Protein AF-A0A4Q3C486-F1 (afdb_monomer_lite)

Secondary structure (DSSP, 8-state):
-PPEEEEEEEEEEPTTS-EEEEEEEEE---S---TT-------PPPTT----

Radius of gyration: 14.04 Å; chains: 1; bounding box: 34×25×32 Å

pLDDT: mean 94.83, std 5.65, range [62.72, 98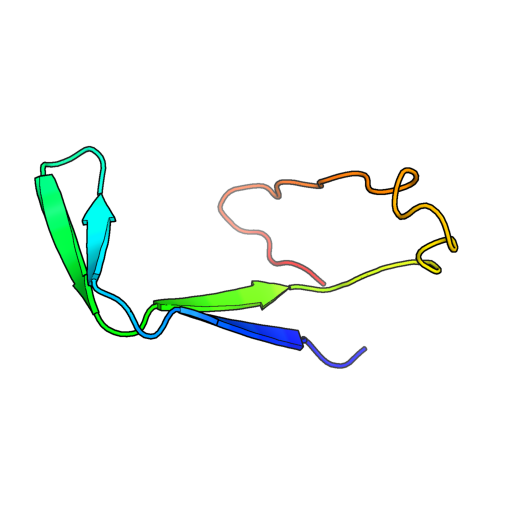.44]

Structure (mmCIF, N/CA/C/O backbone):
data_AF-A0A4Q3C486-F1
#
_entry.id   AF-A0A4Q3C486-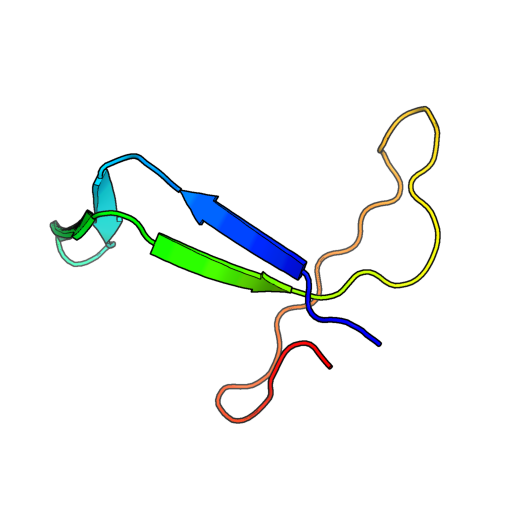F1
#
loop_
_atom_site.group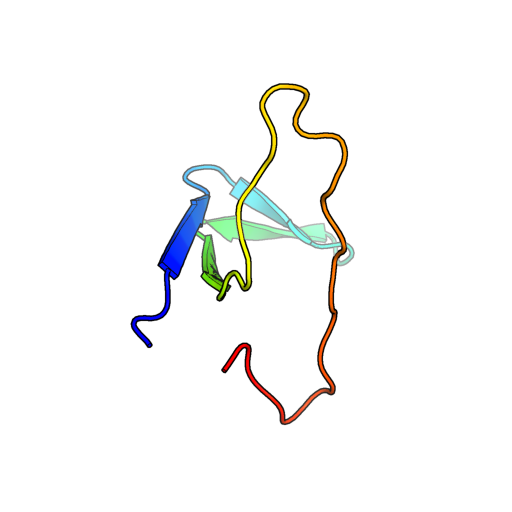_PDB
_atom_site.id
_atom_site.type_symbol
_atom_site.label_atom_id
_atom_site.label_alt_id
_atom_site.label_comp_id
_atom_site.label_asym_id
_atom_site.label_entity_id
_atom_site.label_seq_id
_atom_site.pdbx_PDB_ins_code
_atom_site.Cartn_x
_atom_site.Cartn_y
_atom_site.Cartn_z
_atom_site.occupancy
_atom_site.B_iso_or_equiv
_atom_site.auth_seq_id
_atom_site.auth_comp_id
_atom_site.auth_asym_id
_atom_site.auth_atom_id
_atom_site.pdbx_PDB_model_num
ATOM 1 N N . MET A 1 1 ? 16.330 2.352 1.274 1.00 62.72 1 MET A N 1
ATOM 2 C CA . MET A 1 1 ? 15.545 3.308 0.461 1.00 62.72 1 MET A CA 1
ATOM 3 C C . MET A 1 1 ? 14.711 4.146 1.418 1.00 62.72 1 MET A C 1
ATOM 5 O O . MET A 1 1 ? 14.524 3.696 2.539 1.00 62.72 1 MET A O 1
ATOM 9 N N . SER A 1 2 ? 14.295 5.362 1.055 1.00 77.19 2 SER A N 1
ATOM 10 C CA . SER A 1 2 ? 13.425 6.156 1.936 1.00 77.19 2 SER A CA 1
ATOM 11 C C . SER A 1 2 ? 11.976 5.784 1.667 1.00 77.19 2 SER A C 1
ATOM 13 O O . SER A 1 2 ? 11.526 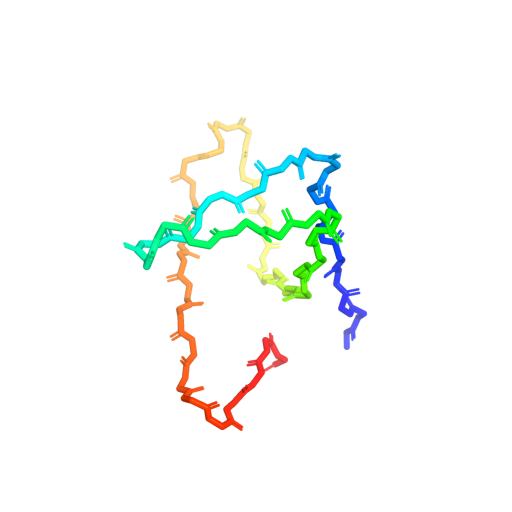5.941 0.533 1.00 77.19 2 SER A O 1
ATOM 15 N N . THR A 1 3 ? 11.263 5.348 2.702 1.00 88.44 3 THR A N 1
ATOM 16 C CA . THR A 1 3 ? 9.808 5.191 2.670 1.00 88.44 3 THR A CA 1
ATOM 17 C C . THR A 1 3 ? 9.161 6.504 2.233 1.00 88.44 3 THR A C 1
ATOM 19 O O . THR A 1 3 ? 9.546 7.581 2.698 1.00 88.44 3 THR A O 1
ATOM 22 N N . GLN A 1 4 ? 8.201 6.418 1.316 1.00 94.94 4 GLN A N 1
ATOM 23 C CA . GLN A 1 4 ? 7.346 7.533 0.924 1.00 94.94 4 GLN A CA 1
ATOM 24 C C . GLN A 1 4 ? 6.047 7.468 1.722 1.00 94.94 4 GLN A C 1
ATOM 26 O O . GLN A 1 4 ? 5.570 6.382 2.044 1.00 94.94 4 GLN A O 1
ATOM 31 N N . THR A 1 5 ? 5.453 8.623 2.007 1.00 96.19 5 THR A N 1
ATOM 32 C CA . THR A 1 5 ? 4.192 8.700 2.752 1.00 96.19 5 THR A CA 1
ATOM 33 C C . THR A 1 5 ? 3.122 9.346 1.891 1.00 96.19 5 THR A C 1
ATOM 35 O O . THR A 1 5 ? 3.332 10.407 1.304 1.00 96.19 5 THR A O 1
ATOM 38 N N . PHE A 1 6 ? 1.964 8.700 1.811 1.00 95.88 6 PHE A N 1
ATOM 39 C CA . PHE A 1 6 ? 0.739 9.293 1.297 1.00 95.88 6 PHE A CA 1
ATOM 40 C C . PHE A 1 6 ? -0.146 9.710 2.473 1.00 95.88 6 PHE A C 1
ATOM 42 O O . PHE A 1 6 ? -0.459 8.877 3.322 1.00 95.88 6 PHE A O 1
ATOM 49 N N . THR A 1 7 ? -0.573 10.973 2.499 1.00 96.44 7 THR A N 1
ATOM 50 C CA . THR A 1 7 ? -1.471 11.511 3.531 1.00 96.44 7 THR A 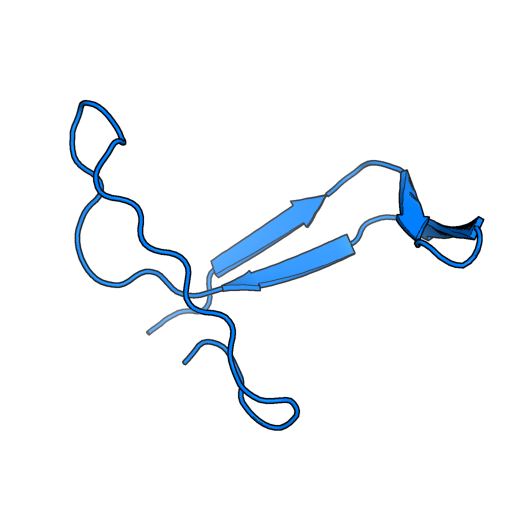CA 1
ATOM 51 C C . THR A 1 7 ? -2.836 11.808 2.921 1.00 96.44 7 THR A C 1
ATOM 53 O O . THR A 1 7 ? -2.963 12.642 2.021 1.00 96.44 7 THR A O 1
ATOM 56 N N . TYR A 1 8 ? -3.875 11.156 3.436 1.00 96.31 8 TYR A N 1
ATOM 57 C CA . TYR A 1 8 ? -5.262 11.429 3.081 1.00 96.31 8 TYR A CA 1
ATOM 58 C C . TYR A 1 8 ? -5.870 12.414 4.081 1.00 96.31 8 TYR A C 1
ATOM 60 O O . TYR A 1 8 ? -6.119 12.076 5.237 1.00 96.31 8 TYR A O 1
ATOM 68 N N . THR A 1 9 ? -6.125 13.643 3.633 1.00 94.31 9 THR A N 1
ATOM 69 C CA . THR A 1 9 ? -6.601 14.748 4.487 1.00 94.31 9 THR A CA 1
ATOM 70 C C . THR A 1 9 ? -8.099 14.699 4.797 1.00 94.31 9 THR A C 1
ATOM 72 O O . THR A 1 9 ? -8.579 15.477 5.619 1.00 94.31 9 THR A O 1
ATOM 75 N N . GLY A 1 10 ? -8.847 13.809 4.145 1.00 93.81 10 GLY A N 1
ATOM 76 C CA . GLY A 1 10 ? -10.281 13.652 4.350 1.00 93.81 10 GLY A CA 1
ATOM 77 C C . GLY A 1 10 ? -10.641 12.666 5.460 1.00 93.81 10 GLY A C 1
ATOM 78 O O . GLY A 1 10 ? -9.796 12.022 6.084 1.00 93.81 10 GLY A O 1
ATOM 79 N N . THR A 1 11 ? -11.948 12.501 5.651 1.00 96.44 11 THR A N 1
ATOM 80 C CA . THR A 1 11 ? -12.499 11.411 6.456 1.00 96.44 11 THR A CA 1
ATOM 81 C C . THR A 1 11 ? -12.551 10.135 5.627 1.00 96.44 11 THR A C 1
ATOM 83 O O . THR A 1 11 ? -13.126 10.129 4.539 1.00 96.44 11 THR A O 1
ATOM 86 N N . PHE A 1 12 ? -11.947 9.063 6.128 1.00 96.75 12 PHE A N 1
ATOM 87 C CA . PHE A 1 12 ? -11.972 7.748 5.498 1.00 96.75 12 PHE A CA 1
ATOM 88 C C . PHE A 1 12 ? -12.962 6.850 6.235 1.00 96.75 12 PHE A C 1
ATOM 90 O O . PHE A 1 12 ? -12.844 6.650 7.447 1.00 96.75 12 PHE A O 1
ATOM 97 N N . GLU A 1 13 ? -13.952 6.338 5.513 1.00 97.44 13 GLU A N 1
ATOM 98 C CA . GLU A 1 13 ? -14.952 5.422 6.049 1.00 97.44 13 GLU A CA 1
ATOM 99 C C . GLU A 1 13 ? -14.488 3.978 5.860 1.00 97.44 13 GLU A C 1
ATOM 101 O O . GLU A 1 13 ? -14.162 3.550 4.756 1.00 97.44 13 GLU A O 1
ATOM 106 N N . LEU A 1 14 ? -14.418 3.243 6.965 1.00 97.19 14 LEU A N 1
ATOM 107 C CA . LEU A 1 14 ? -14.077 1.828 6.991 1.00 97.19 14 LEU A CA 1
ATOM 108 C C . LEU A 1 14 ? -15.307 0.992 6.638 1.00 97.19 14 LEU A C 1
ATOM 110 O O . LEU A 1 14 ? -16.432 1.387 6.930 1.00 97.19 14 LEU A O 1
ATOM 114 N N . GLU A 1 15 ? -15.094 -0.232 6.153 1.00 97.50 15 GLU A N 1
ATOM 115 C CA . GLU A 1 15 ? -16.180 -1.188 5.867 1.00 97.50 15 GLU A CA 1
ATOM 116 C C . GLU A 1 15 ? -17.058 -1.493 7.096 1.00 97.50 15 GLU A C 1
ATOM 118 O O . GLU A 1 15 ? -18.231 -1.828 6.969 1.00 97.50 15 GLU A O 1
ATOM 123 N N . SER A 1 16 ? -16.516 -1.320 8.306 1.00 97.94 16 SER A N 1
ATOM 124 C CA . SER A 1 16 ? -17.266 -1.430 9.567 1.00 97.94 16 SER A CA 1
ATOM 125 C C . SER A 1 16 ? -18.196 -0.240 9.869 1.00 97.94 16 SER A C 1
ATOM 127 O O . SER A 1 16 ? -18.840 -0.229 10.916 1.00 97.94 16 SER A O 1
ATOM 129 N N . GLY A 1 17 ? -18.228 0.795 9.022 1.00 97.75 17 GLY A N 1
ATOM 130 C CA . GLY A 1 17 ? -18.953 2.056 9.236 1.00 97.75 17 GLY A CA 1
ATOM 131 C C . GLY A 1 17 ? -18.239 3.056 10.158 1.00 97.75 17 GLY A C 1
ATOM 132 O O . GLY A 1 17 ? -18.722 4.166 10.392 1.00 97.75 17 GLY A O 1
ATOM 133 N N . ARG A 1 18 ? -17.074 2.691 10.707 1.00 97.94 18 ARG A N 1
ATOM 134 C CA . ARG A 1 18 ? -16.223 3.599 11.492 1.00 97.94 18 ARG A CA 1
ATOM 135 C C . ARG A 1 18 ? -15.486 4.588 10.590 1.00 97.94 18 ARG A C 1
ATOM 137 O O . ARG A 1 18 ? -15.251 4.315 9.421 1.00 97.94 18 ARG A O 1
ATOM 144 N N . LYS A 1 19 ? -15.071 5.724 11.156 1.00 97.81 19 LYS A N 1
ATOM 145 C CA . LYS A 1 19 ? -14.406 6.810 10.422 1.00 97.81 19 LYS A CA 1
ATOM 146 C C . LYS A 1 19 ? -13.035 7.128 11.010 1.00 97.81 19 LYS A C 1
ATOM 148 O O . LYS A 1 19 ? -12.902 7.232 12.228 1.00 97.81 19 LYS A O 1
ATOM 153 N N . LEU A 1 20 ? -12.045 7.306 10.141 1.00 97.12 20 LEU A N 1
ATOM 154 C CA . LEU A 1 20 ? -10.692 7.751 10.475 1.00 97.12 20 LEU A CA 1
ATOM 155 C C . LEU A 1 20 ? -10.429 9.124 9.844 1.00 97.12 20 LEU A C 1
ATOM 157 O O . LEU A 1 20 ? -10.915 9.405 8.750 1.00 97.12 20 LEU A O 1
ATOM 161 N N . GLN A 1 21 ? -9.671 9.976 10.532 1.00 95.31 21 GLN A N 1
ATOM 162 C CA . GLN A 1 21 ? -9.239 11.283 10.026 1.00 95.31 21 GLN A CA 1
ATOM 163 C C . GLN A 1 21 ? -7.733 11.258 9.795 1.00 95.31 21 GLN A C 1
ATOM 165 O O . GLN A 1 21 ? -7.011 10.756 10.654 1.00 95.31 21 GLN A O 1
ATOM 170 N N . GLY A 1 22 ? -7.271 11.829 8.682 1.00 92.00 22 GLY A N 1
ATOM 171 C CA . GLY A 1 22 ? -5.839 12.049 8.465 1.00 92.00 22 GLY A CA 1
ATOM 172 C C . GLY A 1 22 ? -5.028 10.756 8.365 1.00 92.00 22 GLY A C 1
ATOM 173 O O . GLY A 1 22 ? -4.015 10.628 9.043 1.00 92.00 22 GLY A O 1
ATOM 174 N N . ILE A 1 23 ? -5.487 9.774 7.578 1.00 96.56 23 ILE A N 1
ATOM 175 C CA . ILE A 1 23 ? -4.748 8.513 7.405 1.00 96.56 23 ILE A CA 1
ATOM 176 C C . ILE A 1 23 ? -3.422 8.787 6.694 1.00 96.56 23 ILE A C 1
ATOM 178 O O . ILE A 1 23 ? -3.394 9.464 5.665 1.00 96.56 23 ILE A O 1
ATOM 182 N N . GLU A 1 24 ? -2.353 8.178 7.198 1.00 96.62 24 GLU A N 1
ATOM 183 C CA . GLU A 1 24 ? -1.049 8.134 6.545 1.00 96.62 24 GLU A CA 1
ATOM 184 C C . GLU A 1 24 ? -0.693 6.697 6.155 1.00 96.62 24 GLU A C 1
ATOM 186 O O . GLU A 1 24 ? -0.861 5.767 6.944 1.00 96.62 24 GLU A O 1
ATOM 191 N N . VAL A 1 25 ? -0.204 6.516 4.927 1.00 95.38 25 VAL A N 1
ATOM 192 C CA . VAL A 1 25 ? 0.213 5.217 4.389 1.00 95.38 25 VAL A CA 1
ATOM 193 C C . VAL A 1 25 ? 1.657 5.310 3.915 1.00 95.38 25 VAL A C 1
ATOM 195 O O . VAL A 1 25 ? 1.968 6.087 3.011 1.00 95.38 25 VAL A O 1
ATOM 198 N N . GLY A 1 26 ? 2.532 4.504 4.518 1.00 95.88 26 GLY A N 1
ATOM 199 C CA . GLY A 1 26 ? 3.909 4.318 4.065 1.00 95.88 26 GLY A CA 1
ATOM 200 C C . GLY A 1 26 ? 3.976 3.343 2.889 1.00 95.88 26 GLY A C 1
ATOM 201 O O . GLY A 1 26 ? 3.364 2.278 2.938 1.00 95.88 26 GLY A O 1
ATOM 202 N N . TYR A 1 27 ? 4.712 3.691 1.836 1.00 95.81 27 TYR A N 1
ATOM 203 C CA . TYR A 1 27 ? 4.897 2.853 0.652 1.00 95.81 27 TYR A CA 1
ATOM 204 C C . TYR A 1 27 ? 6.293 3.025 0.044 1.00 95.81 27 TYR A C 1
ATOM 206 O O . TYR A 1 27 ? 6.971 4.030 0.263 1.00 95.81 27 TYR A O 1
ATOM 214 N N . ASN A 1 28 ? 6.698 2.051 -0.770 1.00 95.81 28 ASN A N 1
ATOM 215 C CA . ASN A 1 28 ? 7.889 2.127 -1.610 1.00 95.81 28 ASN A CA 1
ATOM 216 C C . ASN A 1 28 ? 7.522 1.889 -3.074 1.00 95.81 28 ASN A C 1
ATOM 218 O O . ASN A 1 28 ? 6.508 1.272 -3.398 1.00 95.81 28 ASN A O 1
ATOM 222 N N . THR A 1 29 ? 8.369 2.388 -3.969 1.00 95.25 29 THR A N 1
ATOM 223 C CA . THR A 1 29 ? 8.228 2.206 -5.414 1.00 95.25 29 THR A CA 1
ATOM 224 C C . THR A 1 29 ? 9.529 1.675 -5.984 1.00 95.25 29 THR A C 1
ATOM 226 O O . THR A 1 29 ? 10.595 2.213 -5.684 1.00 95.25 29 THR A O 1
ATOM 229 N N . TYR A 1 30 ? 9.433 0.679 -6.859 1.00 94.69 30 TYR A N 1
ATOM 230 C CA . TYR A 1 30 ? 10.578 0.081 -7.536 1.00 94.69 30 TYR A CA 1
ATOM 231 C C . TYR A 1 30 ? 10.400 0.254 -9.047 1.00 94.69 30 TYR A C 1
ATOM 233 O O . TYR A 1 30 ? 9.350 -0.072 -9.598 1.00 94.69 30 TYR A O 1
ATOM 241 N N . GLY A 1 31 ? 11.424 0.787 -9.715 1.00 95.12 31 GLY A N 1
ATOM 242 C CA . GLY A 1 31 ? 11.372 1.129 -11.139 1.00 95.12 31 GLY A CA 1
ATOM 243 C C . GLY A 1 31 ? 10.919 2.567 -11.412 1.00 95.12 31 GLY A C 1
ATOM 244 O O . GLY A 1 31 ? 11.035 3.448 -10.561 1.00 95.12 31 GLY A O 1
ATOM 245 N N . THR A 1 32 ? 10.452 2.830 -12.635 1.00 97.12 32 THR A N 1
ATOM 246 C CA . THR A 1 32 ? 10.083 4.178 -13.101 1.00 97.12 32 THR A CA 1
ATOM 247 C C . THR A 1 32 ? 8.728 4.155 -13.800 1.00 97.12 32 THR A C 1
ATOM 249 O O . THR A 1 32 ? 8.480 3.329 -14.681 1.00 97.12 32 THR A O 1
ATOM 252 N N . LEU A 1 33 ? 7.851 5.082 -13.414 1.00 97.81 33 LEU A N 1
ATOM 253 C CA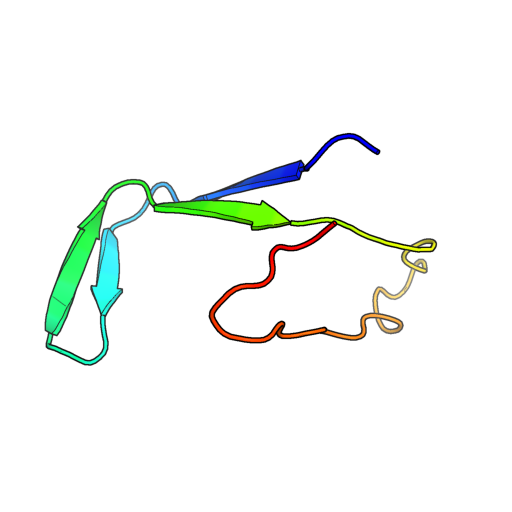 . LEU A 1 33 ? 6.548 5.272 -14.044 1.00 97.81 33 LEU A CA 1
ATOM 254 C C . LEU A 1 33 ? 6.733 5.804 -15.471 1.00 97.81 33 LEU A C 1
ATOM 256 O O . LEU A 1 33 ? 7.460 6.777 -15.685 1.00 97.81 33 LEU A O 1
ATOM 260 N N . ASN A 1 34 ? 6.084 5.179 -16.451 1.00 98.00 34 ASN A N 1
ATOM 261 C CA . ASN A 1 34 ? 6.146 5.654 -17.829 1.00 98.00 34 ASN A CA 1
ATOM 262 C C . ASN A 1 34 ? 5.236 6.882 -18.045 1.00 98.00 34 ASN A C 1
ATOM 264 O O . ASN A 1 34 ? 4.441 7.264 -17.185 1.00 98.00 34 ASN A O 1
ATOM 268 N N . LYS A 1 35 ? 5.345 7.520 -19.217 1.00 98.31 35 LYS A N 1
ATOM 269 C CA . LYS A 1 35 ? 4.577 8.737 -19.541 1.00 98.31 35 LYS A CA 1
ATOM 270 C C . LYS A 1 35 ? 3.059 8.520 -19.520 1.00 98.31 35 LYS A C 1
ATOM 272 O O . LYS A 1 35 ? 2.335 9.421 -19.107 1.00 98.31 35 LYS A O 1
ATOM 277 N N . ASN A 1 36 ? 2.602 7.344 -19.945 1.00 98.44 36 ASN A N 1
ATOM 278 C CA . ASN A 1 36 ? 1.182 6.992 -20.019 1.00 98.44 36 ASN A CA 1
ATOM 279 C C . ASN A 1 36 ? 0.606 6.570 -18.659 1.00 98.44 36 ASN A C 1
ATOM 281 O O . ASN A 1 36 ? -0.609 6.537 -18.496 1.00 98.44 36 ASN A O 1
ATOM 285 N N . ARG A 1 37 ? 1.476 6.285 -17.683 1.00 97.50 37 ARG A N 1
ATOM 286 C CA . ARG A 1 37 ? 1.158 5.782 -16.342 1.00 97.50 37 ARG A CA 1
ATOM 287 C C . ARG A 1 37 ? 0.405 4.447 -16.339 1.00 97.50 37 ARG A C 1
ATOM 289 O O . ARG A 1 37 ? -0.375 4.187 -15.430 1.00 97.50 37 ARG A O 1
ATOM 296 N N . ASP A 1 38 ? 0.654 3.599 -17.332 1.00 98.19 38 ASP A N 1
ATOM 297 C CA . ASP A 1 38 ? -0.024 2.306 -17.514 1.00 98.19 38 ASP A CA 1
ATOM 298 C C . ASP A 1 38 ? 0.833 1.096 -17.085 1.00 98.19 38 ASP A C 1
ATOM 300 O O . ASP A 1 38 ? 0.409 -0.047 -17.231 1.00 98.19 38 ASP A O 1
ATOM 304 N N . ASN A 1 39 ? 2.016 1.330 -16.502 1.00 98.06 39 ASN A N 1
ATOM 305 C CA . ASN A 1 39 ? 2.948 0.287 -16.056 1.00 98.06 39 ASN A CA 1
ATOM 306 C C . ASN A 1 39 ? 2.975 0.072 -14.530 1.00 98.06 39 ASN A C 1
ATOM 308 O O . ASN A 1 39 ? 4.008 -0.309 -13.978 1.00 98.06 39 ASN A O 1
ATOM 312 N N . VAL A 1 40 ? 1.866 0.342 -13.837 1.00 97.94 40 VAL A N 1
ATOM 313 C CA . VAL A 1 40 ? 1.774 0.185 -12.377 1.00 97.94 40 VAL A CA 1
ATOM 314 C C . VAL A 1 40 ? 1.355 -1.237 -12.021 1.00 97.94 40 VAL A C 1
ATOM 316 O O . VAL A 1 40 ? 0.319 -1.720 -12.471 1.00 97.94 40 VAL A O 1
ATOM 319 N N . VAL A 1 41 ? 2.134 -1.880 -11.151 1.00 97.56 41 VAL A N 1
ATOM 320 C CA . VAL A 1 41 ? 1.779 -3.150 -10.509 1.00 97.56 41 VAL A CA 1
ATOM 321 C C . VAL A 1 41 ? 1.699 -2.921 -9.006 1.00 97.56 41 VAL A C 1
ATOM 323 O O . VAL A 1 41 ? 2.634 -2.392 -8.409 1.00 97.56 41 VAL A O 1
ATOM 326 N N . TRP A 1 42 ? 0.586 -3.328 -8.398 1.00 96.62 42 TRP A N 1
ATOM 327 C CA . TRP A 1 42 ? 0.385 -3.243 -6.955 1.00 96.62 42 TRP A CA 1
ATOM 328 C C . TRP A 1 42 ? 0.847 -4.517 -6.262 1.00 96.62 42 TRP A C 1
ATOM 330 O O . TRP A 1 42 ? 0.505 -5.622 -6.682 1.00 96.62 42 TRP A O 1
ATOM 340 N N . VAL A 1 43 ? 1.590 -4.349 -5.172 1.00 95.69 43 VAL A N 1
ATOM 341 C CA . VAL A 1 43 ? 2.021 -5.446 -4.308 1.00 95.69 43 VAL A CA 1
ATOM 342 C C . VAL A 1 43 ? 1.407 -5.236 -2.932 1.00 95.69 43 VAL A C 1
ATOM 344 O O . VAL A 1 43 ? 1.713 -4.262 -2.251 1.00 95.69 43 VAL A O 1
ATOM 347 N N . CYS A 1 44 ? 0.541 -6.161 -2.527 1.00 95.31 44 CYS A N 1
ATOM 348 C CA . CYS A 1 44 ? 0.033 -6.239 -1.161 1.00 95.31 44 CYS A CA 1
ATOM 349 C C . CYS A 1 44 ? 0.895 -7.234 -0.383 1.00 95.31 44 CYS A C 1
ATOM 351 O O . CYS A 1 44 ? 1.084 -8.370 -0.824 1.00 95.31 44 CYS A O 1
ATOM 353 N N . HIS A 1 45 ? 1.427 -6.811 0.759 1.00 93.75 45 HIS A N 1
ATOM 354 C CA . HIS A 1 45 ? 2.305 -7.643 1.574 1.00 93.75 45 HIS A CA 1
ATOM 355 C C . HIS A 1 45 ? 1.525 -8.487 2.595 1.00 93.75 45 HIS A C 1
ATOM 357 O O . HIS A 1 45 ? 0.343 -8.264 2.861 1.00 93.75 45 HIS A O 1
ATOM 363 N N . ALA A 1 46 ? 2.202 -9.476 3.181 1.00 96.19 46 ALA A N 1
ATOM 364 C CA . ALA A 1 46 ? 1.654 -10.294 4.260 1.00 96.19 46 ALA A CA 1
ATOM 365 C C . ALA A 1 46 ? 1.452 -9.482 5.556 1.00 96.19 46 ALA A C 1
ATOM 367 O O . ALA A 1 46 ? 2.057 -8.428 5.737 1.00 96.19 46 ALA A O 1
ATOM 368 N N . LEU A 1 47 ? 0.652 -10.007 6.491 1.00 95.94 47 LEU A N 1
ATOM 369 C CA . LEU A 1 47 ? 0.230 -9.301 7.712 1.00 95.94 47 LEU A CA 1
ATOM 370 C C . LEU A 1 47 ? 1.384 -8.739 8.564 1.00 95.94 47 LEU A C 1
ATOM 372 O O . LEU A 1 47 ? 1.244 -7.671 9.147 1.00 95.94 47 LEU A O 1
ATOM 376 N N . THR A 1 48 ? 2.506 -9.455 8.655 1.00 96.19 48 THR A N 1
ATOM 377 C CA . THR A 1 48 ? 3.660 -9.067 9.489 1.00 96.19 48 THR A CA 1
ATOM 378 C C . THR A 1 48 ? 4.803 -8.437 8.690 1.00 96.19 48 THR A C 1
ATOM 380 O O . THR A 1 48 ? 5.881 -8.227 9.239 1.00 96.19 48 THR A O 1
ATOM 383 N N . ALA A 1 49 ? 4.603 -8.207 7.393 1.00 93.31 49 ALA A N 1
ATOM 384 C CA . ALA A 1 49 ? 5.574 -7.555 6.522 1.00 93.31 49 ALA A CA 1
ATOM 385 C C . ALA A 1 49 ? 5.341 -6.034 6.478 1.00 93.31 49 ALA A C 1
ATOM 387 O O . ALA A 1 49 ? 4.380 -5.520 7.052 1.00 93.31 49 ALA A O 1
ATOM 388 N N . ASN A 1 50 ? 6.230 -5.324 5.789 1.00 92.06 50 ASN A N 1
ATOM 389 C CA . ASN A 1 50 ? 6.105 -3.907 5.468 1.00 92.06 50 ASN A CA 1
ATOM 390 C C . ASN A 1 50 ? 6.383 -3.694 3.965 1.00 92.06 50 ASN A C 1
ATOM 392 O O . ASN A 1 50 ? 6.454 -4.656 3.199 1.00 92.06 50 ASN A O 1
ATOM 396 N N . ALA A 1 51 ? 6.491 -2.437 3.538 1.00 91.12 51 ALA A N 1
ATOM 397 C CA . ALA A 1 51 ? 6.700 -2.082 2.137 1.00 91.12 51 ALA A CA 1
ATOM 398 C C . ALA A 1 51 ? 8.172 -2.108 1.682 1.00 91.12 51 ALA A C 1
ATOM 400 O O . ALA A 1 51 ? 8.422 -1.743 0.535 1.00 91.12 51 ALA A O 1
ATOM 401 N N . ASP A 1 52 ? 9.133 -2.439 2.551 1.00 87.62 52 ASP A N 1
ATOM 402 C CA . ASP A 1 52 ? 10.574 -2.390 2.236 1.00 87.62 52 ASP A CA 1
ATOM 403 C C . ASP A 1 52 ? 11.077 -3.582 1.407 1.00 87.62 52 ASP A C 1
ATOM 405 O O . ASP A 1 52 ? 10.553 -4.707 1.570 1.00 87.62 52 ASP A O 1
#

Foldseek 3Di:
DDWDKDWDQDWDQDPVRDIDGTDIDTADDDDDQDPVSPPDDDDDDDPPDHRD

Sequence (52 aa):
MSTQTFTYTGTFELESGRKLQGIEVGYNTYGTLNKNRDNVVWVCHALTANAD